Protein AF-A0A6L3ANT2-F1 (afdb_monomer)

Structure (mmCIF, N/CA/C/O backbone):
data_AF-A0A6L3ANT2-F1
#
_entry.id   AF-A0A6L3ANT2-F1
#
loop_
_atom_site.group_PDB
_atom_site.id
_atom_site.type_symbol
_atom_site.label_atom_id
_atom_site.label_alt_id
_atom_site.label_comp_id
_atom_site.label_asym_id
_atom_site.label_entity_id
_atom_site.label_seq_id
_atom_site.pdbx_PDB_ins_code
_atom_site.Cartn_x
_atom_site.Cartn_y
_atom_site.Cartn_z
_atom_site.occupancy
_atom_site.B_iso_or_equiv
_atom_site.auth_seq_id
_atom_site.auth_comp_id
_atom_site.auth_asym_id
_atom_site.auth_atom_id
_atom_site.pdbx_PDB_model_num
ATOM 1 N N . MET A 1 1 ? 27.538 8.428 33.855 1.00 38.38 1 MET A N 1
ATOM 2 C CA . MET A 1 1 ? 27.451 8.001 32.442 1.00 38.38 1 MET A CA 1
ATOM 3 C C . MET A 1 1 ? 26.591 6.751 32.372 1.00 38.38 1 MET A C 1
ATOM 5 O O . MET A 1 1 ? 27.022 5.704 32.840 1.00 38.38 1 MET A O 1
ATOM 9 N N . GLN A 1 2 ? 25.349 6.869 31.899 1.00 41.28 2 GLN A N 1
ATOM 10 C CA . GLN A 1 2 ? 24.483 5.707 31.689 1.00 41.28 2 GLN A CA 1
ATOM 11 C C . GLN A 1 2 ? 24.981 4.943 30.456 1.00 41.28 2 GLN A C 1
ATOM 13 O O . GLN A 1 2 ? 25.183 5.536 29.399 1.00 41.28 2 GLN A O 1
ATOM 18 N N . LYS A 1 3 ? 25.225 3.638 30.614 1.00 36.25 3 LYS A N 1
ATOM 19 C CA . LYS A 1 3 ? 25.540 2.737 29.502 1.00 36.25 3 LYS A CA 1
ATOM 20 C C . LYS A 1 3 ? 24.320 2.682 28.587 1.00 36.25 3 LYS A C 1
ATOM 22 O O . LYS A 1 3 ? 23.284 2.157 28.988 1.00 36.25 3 LYS A O 1
ATOM 27 N N . ILE A 1 4 ? 24.452 3.223 27.381 1.00 47.41 4 ILE A N 1
ATOM 28 C CA . ILE A 1 4 ? 23.483 3.020 26.307 1.00 47.41 4 ILE A CA 1
ATOM 29 C C . ILE A 1 4 ? 23.490 1.516 26.019 1.00 47.41 4 ILE A C 1
ATOM 31 O O . ILE A 1 4 ? 24.480 0.979 25.525 1.00 47.41 4 ILE A O 1
ATOM 35 N N . LYS A 1 5 ? 22.423 0.814 26.414 1.00 38.16 5 LYS A N 1
ATOM 36 C CA . LYS A 1 5 ? 22.173 -0.546 25.937 1.00 38.16 5 LYS A CA 1
ATOM 37 C C . LYS A 1 5 ? 21.796 -0.409 24.470 1.00 38.16 5 LYS A C 1
ATOM 39 O O . LYS A 1 5 ? 20.687 0.020 24.166 1.00 38.16 5 LYS A O 1
ATOM 44 N N . VAL A 1 6 ? 22.729 -0.739 23.584 1.00 45.06 6 VAL A N 1
ATOM 45 C CA . VAL A 1 6 ? 22.397 -1.064 22.199 1.00 45.06 6 VAL A CA 1
ATOM 46 C C . VAL A 1 6 ? 21.546 -2.324 22.291 1.00 45.06 6 VAL A C 1
ATOM 48 O O . VAL A 1 6 ? 22.043 -3.399 22.617 1.00 45.06 6 VAL A O 1
ATOM 51 N N . VAL A 1 7 ? 20.233 -2.150 22.186 1.00 43.56 7 VAL A N 1
ATOM 52 C CA . VAL A 1 7 ? 19.330 -3.270 21.969 1.00 43.56 7 VAL A CA 1
ATOM 53 C C . VAL A 1 7 ? 19.557 -3.628 20.512 1.00 43.56 7 VAL A C 1
ATOM 55 O O . VAL A 1 7 ? 19.253 -2.808 19.648 1.00 43.56 7 VAL A O 1
ATOM 58 N N . ASP A 1 8 ? 20.131 -4.801 20.251 1.00 37.22 8 ASP A N 1
ATOM 59 C CA . ASP A 1 8 ? 20.039 -5.425 18.936 1.00 37.22 8 ASP A CA 1
ATOM 60 C C . ASP A 1 8 ? 18.546 -5.613 18.664 1.00 37.22 8 ASP A C 1
ATOM 62 O O . ASP A 1 8 ? 17.913 -6.576 19.092 1.00 37.22 8 ASP A O 1
ATOM 66 N N . HIS A 1 9 ? 17.932 -4.605 18.050 1.00 40.69 9 HIS A N 1
ATOM 67 C CA . HIS A 1 9 ? 16.710 -4.809 17.310 1.00 40.69 9 HIS A CA 1
ATOM 68 C C . HIS A 1 9 ? 17.141 -5.669 16.134 1.00 40.69 9 HIS A C 1
ATOM 70 O O . HIS A 1 9 ? 17.613 -5.146 15.126 1.00 40.69 9 HIS A O 1
ATOM 76 N N . GLU A 1 10 ? 17.030 -6.989 16.299 1.00 38.88 10 GLU A N 1
ATOM 77 C CA . GLU A 1 10 ? 16.777 -7.877 15.175 1.00 38.88 10 GLU A CA 1
ATOM 78 C C . GLU A 1 10 ? 15.622 -7.229 14.415 1.00 38.88 10 GLU A C 1
ATOM 80 O O . GLU A 1 10 ? 14.462 -7.290 14.830 1.00 38.88 10 GLU A O 1
ATOM 85 N N . GLN A 1 11 ? 15.965 -6.458 13.381 1.00 44.28 11 GLN A N 1
ATOM 86 C CA . GLN A 1 11 ? 14.973 -5.897 12.491 1.00 44.28 11 GLN A CA 1
ATOM 87 C C . GLN A 1 11 ? 14.179 -7.100 11.991 1.00 44.28 11 GLN A C 1
ATOM 89 O O . GLN A 1 11 ? 14.806 -8.086 11.581 1.00 44.28 11 GLN A O 1
ATOM 94 N N . PRO A 1 12 ? 12.836 -7.080 12.061 1.00 49.16 12 PRO A N 1
ATOM 95 C CA . PRO A 1 12 ? 12.062 -8.117 11.407 1.00 49.16 12 PRO A CA 1
ATOM 96 C C . PRO A 1 12 ? 12.578 -8.181 9.974 1.00 49.16 12 PRO A C 1
ATOM 98 O O . PRO A 1 12 ? 12.644 -7.153 9.303 1.00 49.16 12 PRO A O 1
ATOM 101 N N . LEU A 1 13 ? 13.060 -9.357 9.565 1.00 55.34 13 LEU A N 1
ATOM 102 C CA . LEU A 1 13 ? 13.530 -9.596 8.208 1.00 55.34 13 LEU A CA 1
ATOM 103 C C . LEU A 1 13 ? 12.372 -9.228 7.279 1.00 55.34 13 LEU A C 1
ATOM 105 O O . LEU A 1 13 ? 11.397 -9.973 7.149 1.00 55.34 13 LEU A O 1
ATOM 109 N N . TYR A 1 14 ? 12.438 -8.027 6.716 1.00 61.00 14 TYR A N 1
ATOM 110 C CA . TYR A 1 14 ? 11.552 -7.604 5.653 1.00 61.00 14 TYR A CA 1
ATOM 111 C C . TYR A 1 14 ? 11.846 -8.531 4.480 1.00 61.00 14 TYR A C 1
ATOM 113 O O . TYR A 1 14 ? 13.004 -8.701 4.094 1.00 61.00 14 TYR A O 1
ATOM 121 N N . SER A 1 15 ? 10.817 -9.213 3.985 1.00 63.62 15 SER A N 1
ATOM 122 C CA . SER A 1 15 ? 10.974 -10.086 2.834 1.00 63.62 15 SER A CA 1
ATOM 123 C C . SER A 1 15 ? 11.275 -9.245 1.597 1.00 63.62 15 SER A C 1
ATOM 125 O O . SER A 1 15 ? 10.674 -8.189 1.378 1.00 63.62 15 SER A O 1
ATOM 127 N N . GLU A 1 16 ? 12.226 -9.713 0.789 1.00 67.81 16 GLU A N 1
ATOM 128 C CA . GLU A 1 16 ? 12.407 -9.178 -0.554 1.00 67.81 16 GLU A CA 1
ATOM 129 C C . GLU A 1 16 ? 11.097 -9.338 -1.351 1.00 67.81 16 GLU A C 1
ATOM 131 O O . GLU A 1 16 ? 10.388 -10.330 -1.160 1.00 67.81 16 GLU A O 1
ATOM 136 N N . PRO A 1 17 ? 10.752 -8.389 -2.239 1.00 74.12 17 PRO A N 1
ATOM 137 C CA . PRO A 1 17 ? 9.573 -8.512 -3.087 1.00 74.12 17 PRO A CA 1
ATOM 138 C C . PRO A 1 17 ? 9.616 -9.789 -3.942 1.00 74.12 17 PRO A C 1
ATOM 140 O O . PRO A 1 17 ? 10.625 -10.067 -4.589 1.00 74.12 17 PRO A O 1
ATOM 143 N N . ASP A 1 18 ? 8.489 -10.501 -4.039 1.00 71.75 18 ASP A N 1
ATOM 144 C CA . ASP A 1 18 ? 8.345 -11.758 -4.799 1.00 71.75 18 ASP A CA 1
ATOM 145 C C . ASP A 1 18 ? 8.769 -11.648 -6.272 1.00 71.75 18 ASP A C 1
ATOM 147 O O . ASP A 1 18 ? 9.191 -12.615 -6.907 1.00 71.75 18 ASP A O 1
ATOM 151 N N . VAL A 1 19 ? 8.563 -10.473 -6.863 1.00 70.94 19 VAL A N 1
ATOM 152 C CA . VAL A 1 19 ? 8.905 -10.181 -8.252 1.00 70.94 19 VAL A CA 1
ATOM 153 C C . VAL A 1 19 ? 9.434 -8.768 -8.284 1.00 70.94 19 VAL A C 1
ATOM 155 O O . VAL A 1 19 ? 8.714 -7.860 -7.889 1.00 70.94 19 VAL A O 1
ATOM 158 N N . ILE A 1 20 ? 10.637 -8.579 -8.814 1.00 76.00 20 ILE A N 1
ATOM 159 C CA . ILE A 1 20 ? 11.151 -7.271 -9.214 1.00 76.00 20 ILE A CA 1
ATOM 160 C C . ILE A 1 20 ? 11.400 -7.348 -10.714 1.00 76.00 20 ILE A C 1
ATOM 162 O O . ILE A 1 20 ? 12.185 -8.169 -11.185 1.00 76.00 20 ILE A O 1
ATOM 166 N N . THR A 1 21 ? 10.686 -6.541 -11.491 1.00 78.25 21 THR A N 1
ATOM 167 C CA . THR A 1 21 ? 10.921 -6.422 -12.932 1.00 78.25 21 THR A CA 1
ATOM 168 C C . THR A 1 21 ? 11.321 -4.997 -13.245 1.00 78.25 21 THR A C 1
ATOM 170 O O . THR A 1 21 ? 10.574 -4.063 -12.970 1.00 78.25 21 THR A O 1
ATOM 173 N N . ASP A 1 22 ? 12.487 -4.854 -13.857 1.00 81.81 22 ASP A N 1
ATOM 174 C CA . ASP A 1 22 ? 12.953 -3.609 -14.445 1.00 81.81 22 ASP A CA 1
ATOM 175 C C . ASP A 1 22 ? 13.049 -3.815 -15.954 1.00 81.81 22 ASP A C 1
ATOM 177 O O . ASP A 1 22 ? 13.812 -4.660 -16.432 1.00 81.81 22 ASP A O 1
ATOM 181 N N . LYS A 1 23 ? 12.201 -3.119 -16.713 1.00 82.62 23 LYS A N 1
ATOM 182 C CA . LYS A 1 23 ? 12.094 -3.320 -18.159 1.00 82.62 23 LYS A CA 1
ATOM 183 C C . LYS A 1 23 ? 12.013 -1.997 -18.895 1.00 82.62 23 LYS A C 1
ATOM 185 O O . LYS A 1 23 ? 11.308 -1.080 -18.482 1.00 82.62 23 LYS A O 1
ATOM 190 N N . ILE A 1 24 ? 12.684 -1.941 -20.042 1.00 83.00 24 ILE A N 1
ATOM 191 C CA . ILE A 1 24 ? 12.536 -0.859 -21.011 1.00 83.00 24 ILE A CA 1
ATOM 192 C C . ILE A 1 24 ? 11.521 -1.301 -22.075 1.00 83.00 24 ILE A C 1
ATOM 194 O O . ILE A 1 24 ? 11.724 -2.314 -22.744 1.00 83.00 24 ILE A O 1
ATOM 198 N N . VAL A 1 25 ? 10.420 -0.561 -22.216 1.00 78.88 25 VAL A N 1
ATOM 199 C CA . VAL A 1 25 ? 9.386 -0.744 -23.252 1.00 78.88 25 VAL A CA 1
ATOM 200 C C . VAL A 1 25 ? 9.167 0.610 -23.916 1.00 78.88 25 VAL A C 1
ATOM 202 O O . VAL A 1 25 ? 8.989 1.589 -23.207 1.00 78.88 25 VAL A O 1
ATOM 205 N N . ASP A 1 26 ? 9.231 0.699 -25.246 1.00 83.81 26 ASP A N 1
ATOM 206 C CA . ASP A 1 26 ? 9.050 1.959 -25.992 1.00 83.81 26 ASP A CA 1
ATOM 207 C C . ASP A 1 26 ? 9.901 3.136 -25.458 1.00 83.81 26 ASP A C 1
ATOM 209 O O . ASP A 1 26 ? 9.410 4.246 -25.260 1.00 83.81 26 ASP A O 1
ATOM 213 N N . ASN A 1 27 ? 11.190 2.888 -25.176 1.00 82.94 27 ASN A N 1
ATOM 214 C CA . ASN A 1 27 ? 12.135 3.841 -24.558 1.00 82.94 27 ASN A CA 1
ATOM 215 C C . ASN A 1 27 ? 11.737 4.354 -23.160 1.00 82.94 27 ASN A C 1
ATOM 217 O O . ASN A 1 27 ? 12.301 5.331 -22.664 1.00 82.94 27 ASN A O 1
ATOM 221 N N . LYS A 1 28 ? 10.801 3.682 -22.491 1.00 80.81 28 LYS A N 1
ATOM 222 C CA . LYS A 1 28 ? 10.351 3.987 -21.135 1.00 80.81 28 LYS A CA 1
ATOM 223 C C . LYS A 1 28 ? 10.795 2.889 -20.175 1.00 80.81 28 LYS A C 1
ATOM 225 O O . LYS A 1 28 ? 10.561 1.712 -20.433 1.00 80.81 28 LYS A O 1
ATOM 230 N N . ARG A 1 29 ? 11.436 3.269 -19.064 1.00 84.06 29 ARG A N 1
ATOM 231 C CA . ARG A 1 29 ? 11.789 2.347 -17.973 1.00 84.06 29 ARG A CA 1
ATOM 232 C C . ARG A 1 29 ? 10.588 2.171 -17.050 1.00 84.06 29 ARG A C 1
ATOM 234 O O . ARG A 1 29 ? 9.978 3.165 -16.644 1.00 84.06 29 ARG A O 1
ATOM 241 N N . TYR A 1 30 ? 10.278 0.921 -16.746 1.00 84.56 30 TYR A N 1
ATOM 242 C CA . TYR A 1 30 ? 9.225 0.509 -15.833 1.00 84.56 30 TYR A CA 1
ATOM 243 C C . TYR A 1 30 ? 9.840 -0.309 -14.709 1.00 84.56 30 TYR A C 1
ATOM 245 O O . TYR A 1 30 ? 10.541 -1.284 -14.982 1.00 84.56 30 TYR A O 1
ATOM 253 N N . GLN A 1 31 ? 9.544 0.073 -13.470 1.00 87.56 31 GLN A N 1
ATOM 254 C CA . GLN A 1 31 ? 9.880 -0.702 -12.280 1.00 87.56 31 GLN A CA 1
ATOM 255 C C . GLN A 1 31 ? 8.598 -1.291 -11.712 1.00 87.56 31 GLN A C 1
ATOM 257 O O . GLN A 1 31 ? 7.632 -0.569 -11.474 1.00 87.56 31 GLN A O 1
ATOM 262 N N . TYR A 1 32 ? 8.577 -2.604 -11.531 1.00 85.69 32 TYR A N 1
ATOM 263 C CA . TYR A 1 32 ? 7.447 -3.331 -10.977 1.00 85.69 32 TYR A CA 1
ATOM 264 C C . TYR A 1 32 ? 7.908 -4.160 -9.792 1.00 85.69 32 TYR A C 1
ATOM 266 O O . TYR A 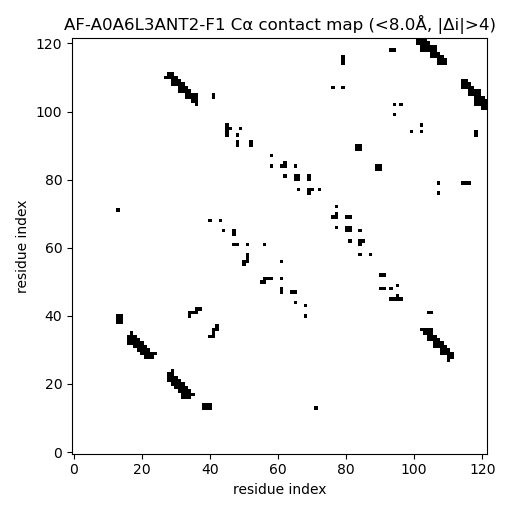1 32 ? 8.893 -4.892 -9.914 1.00 85.69 32 TYR A O 1
ATOM 274 N N . CYS A 1 33 ? 7.165 -4.095 -8.689 1.00 86.81 33 CYS A N 1
ATOM 275 C CA . CYS A 1 33 ? 7.312 -5.049 -7.606 1.00 86.81 33 CYS A CA 1
ATOM 276 C C . CYS A 1 33 ? 5.978 -5.632 -7.134 1.00 86.81 33 CYS A C 1
ATOM 278 O O . CYS A 1 33 ? 4.903 -5.092 -7.404 1.00 86.81 33 CYS A O 1
ATOM 280 N N . ARG A 1 34 ? 6.047 -6.750 -6.412 1.00 86.44 34 ARG A N 1
ATOM 281 C CA . ARG A 1 34 ? 4.883 -7.415 -5.830 1.00 86.44 34 ARG A CA 1
ATOM 282 C C . ARG A 1 34 ? 5.199 -7.944 -4.435 1.00 86.44 34 ARG A C 1
ATOM 284 O O . ARG A 1 34 ? 6.254 -8.533 -4.246 1.00 86.44 34 ARG A O 1
ATOM 291 N N . PHE A 1 35 ? 4.239 -7.800 -3.527 1.00 87.00 35 PHE A N 1
ATOM 292 C CA . PHE A 1 35 ? 4.240 -8.410 -2.200 1.00 87.00 35 PHE A CA 1
ATOM 293 C C . PHE A 1 35 ? 3.017 -9.315 -2.056 1.00 87.00 35 PHE A C 1
ATOM 295 O O . PHE A 1 35 ? 1.878 -8.860 -2.207 1.00 87.00 35 PHE A O 1
ATOM 302 N N . SER A 1 36 ? 3.242 -10.601 -1.812 1.00 85.06 36 SER A N 1
ATOM 303 C CA . SER A 1 36 ? 2.213 -11.589 -1.497 1.00 85.06 36 SER A CA 1
ATOM 304 C C . SER A 1 36 ? 1.502 -11.256 -0.186 1.00 85.06 36 SER A C 1
ATOM 306 O O . SER A 1 36 ? 2.050 -10.621 0.707 1.00 85.06 36 SER A O 1
ATOM 308 N N . VAL A 1 37 ? 0.277 -11.761 -0.026 1.00 83.25 37 VAL A N 1
ATOM 309 C CA . VAL A 1 37 ? -0.478 -11.722 1.245 1.00 83.25 37 VAL A CA 1
ATOM 310 C C . VAL A 1 37 ? 0.305 -12.313 2.432 1.00 83.25 37 VAL A C 1
ATOM 312 O O . VAL A 1 37 ? 0.035 -12.022 3.596 1.00 83.25 37 VAL A O 1
ATOM 315 N N . GLN A 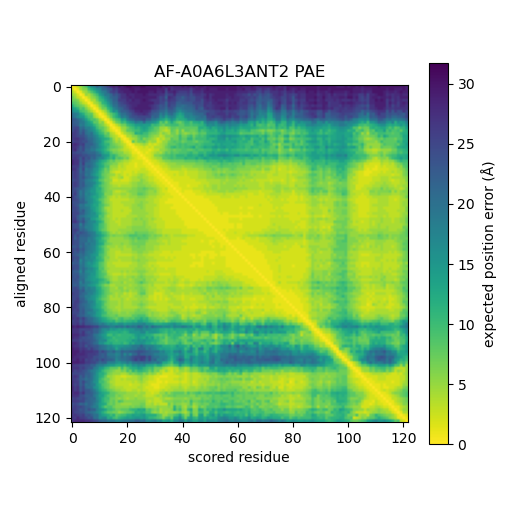1 38 ? 1.290 -13.168 2.152 1.00 82.44 38 GLN A N 1
ATOM 316 C CA . GLN A 1 38 ? 2.133 -13.776 3.178 1.00 82.44 38 GLN A CA 1
ATOM 317 C C . GLN A 1 38 ? 3.223 -12.825 3.696 1.00 82.44 38 GLN A C 1
ATOM 31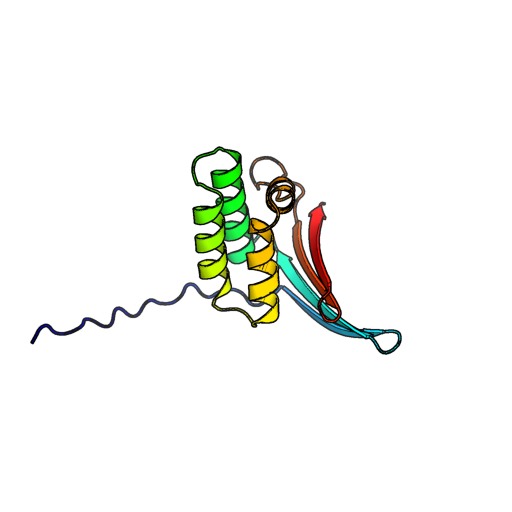9 O O . GLN A 1 38 ? 3.667 -13.015 4.833 1.00 82.44 38 GLN A O 1
ATOM 324 N N . ASP A 1 39 ? 3.593 -11.801 2.919 1.00 84.81 39 ASP A N 1
ATOM 325 C CA . ASP A 1 39 ? 4.658 -10.856 3.249 1.00 84.81 39 ASP A CA 1
ATOM 326 C C . ASP A 1 39 ? 4.293 -9.946 4.421 1.00 84.81 39 ASP A C 1
ATOM 328 O O . ASP A 1 39 ? 3.147 -9.518 4.590 1.00 84.81 39 ASP A O 1
ATOM 332 N N . ASN A 1 40 ? 5.307 -9.605 5.218 1.00 84.31 40 ASN A N 1
ATOM 333 C CA . ASN A 1 40 ? 5.145 -8.728 6.376 1.00 84.31 40 ASN A CA 1
ATOM 334 C C . ASN A 1 40 ? 4.662 -7.334 5.959 1.00 84.31 40 ASN A C 1
ATOM 336 O O . ASN A 1 40 ? 3.734 -6.811 6.572 1.00 84.31 40 ASN A O 1
ATOM 340 N N . LEU A 1 41 ? 5.199 -6.781 4.864 1.00 85.56 41 LEU A N 1
ATOM 341 C CA . LEU A 1 41 ? 4.781 -5.469 4.371 1.00 85.56 41 LEU A CA 1
ATOM 342 C C . LEU A 1 41 ? 3.302 -5.437 3.977 1.00 85.56 41 LEU A C 1
ATOM 344 O O . LEU A 1 41 ? 2.599 -4.491 4.320 1.00 85.56 41 LEU A O 1
ATOM 348 N N . TYR A 1 42 ? 2.803 -6.470 3.288 1.00 85.94 42 TYR A N 1
ATOM 349 C CA . TYR A 1 42 ? 1.381 -6.542 2.951 1.00 85.94 42 TYR A CA 1
ATOM 350 C C . TYR A 1 42 ? 0.524 -6.519 4.224 1.00 85.94 42 TYR A C 1
ATOM 352 O O . TYR A 1 42 ? -0.437 -5.752 4.309 1.00 85.94 42 TYR A O 1
ATOM 360 N N . LYS A 1 43 ? 0.885 -7.329 5.229 1.00 85.75 43 LYS A N 1
ATOM 361 C CA . LYS A 1 43 ? 0.147 -7.412 6.499 1.00 85.75 43 LYS A CA 1
ATOM 362 C C . LYS A 1 43 ? 0.162 -6.084 7.250 1.00 85.75 43 LYS A C 1
ATOM 364 O O . LYS A 1 43 ? -0.868 -5.681 7.789 1.00 85.75 43 LYS A O 1
ATOM 369 N N . GLU A 1 44 ? 1.297 -5.391 7.264 1.00 88.75 44 GLU A N 1
ATOM 370 C CA . GLU A 1 44 ? 1.428 -4.067 7.874 1.00 88.75 44 GLU A CA 1
ATOM 371 C C . GLU A 1 44 ? 0.560 -3.029 7.159 1.00 88.75 44 GLU A C 1
ATOM 373 O O . GLU A 1 44 ? -0.266 -2.383 7.806 1.00 88.75 44 GLU A O 1
ATOM 378 N N . ILE A 1 45 ? 0.663 -2.928 5.829 1.00 87.88 45 ILE A N 1
ATOM 379 C CA . ILE A 1 45 ? -0.158 -2.019 5.016 1.00 87.88 45 ILE A CA 1
ATOM 380 C C . ILE A 1 45 ? -1.654 -2.306 5.230 1.00 87.88 45 ILE A C 1
ATOM 382 O O . ILE A 1 45 ? -2.435 -1.384 5.475 1.00 87.88 45 ILE A O 1
ATOM 386 N N . SER A 1 46 ? -2.060 -3.580 5.189 1.00 86.69 46 SER A N 1
ATOM 387 C CA . SER A 1 46 ? -3.457 -3.996 5.377 1.00 86.69 46 SER A CA 1
ATOM 388 C C . SER A 1 46 ? -3.972 -3.673 6.785 1.00 86.69 46 SER A C 1
ATOM 390 O O . SER A 1 46 ? -5.088 -3.169 6.941 1.00 86.69 46 SER A O 1
ATOM 392 N N . SER A 1 47 ? -3.146 -3.892 7.814 1.00 88.56 47 SER A N 1
ATOM 393 C CA . SER A 1 47 ? -3.461 -3.555 9.206 1.00 88.56 47 SER A CA 1
ATOM 394 C C . SER A 1 47 ? -3.634 -2.048 9.405 1.00 88.56 47 SER A C 1
ATOM 396 O O . SER A 1 47 ? -4.629 -1.611 9.986 1.00 88.56 47 SER A O 1
ATOM 398 N N . ILE A 1 48 ? -2.718 -1.232 8.873 1.00 89.81 48 ILE A N 1
ATOM 399 C CA . ILE A 1 48 ? -2.802 0.234 8.948 1.00 89.81 48 ILE A CA 1
ATOM 400 C C . ILE A 1 48 ? -4.071 0.730 8.246 1.00 89.81 48 ILE A C 1
ATOM 402 O O . ILE A 1 48 ? -4.828 1.510 8.829 1.00 89.81 48 ILE A O 1
ATOM 406 N N . ALA A 1 49 ? -4.350 0.232 7.038 1.00 86.88 49 ALA A N 1
ATOM 407 C CA . ALA A 1 49 ? -5.557 0.580 6.294 1.00 86.88 49 ALA A CA 1
ATOM 408 C C . ALA A 1 49 ? -6.837 0.211 7.064 1.00 86.88 49 ALA A C 1
ATOM 410 O O . ALA A 1 49 ? -7.767 1.015 7.126 1.00 86.88 49 ALA A O 1
ATOM 411 N N . LYS A 1 50 ? -6.876 -0.968 7.704 1.00 86.62 50 LYS A N 1
ATOM 412 C CA . LYS A 1 50 ? -8.013 -1.427 8.524 1.00 86.62 50 LYS A CA 1
ATOM 413 C C . LYS A 1 50 ? -8.277 -0.490 9.694 1.00 86.62 50 LYS A C 1
ATOM 415 O O . LYS A 1 50 ? -9.391 0.006 9.845 1.00 86.62 50 LYS A O 1
ATOM 420 N N . ARG A 1 51 ? -7.241 -0.214 10.487 1.00 88.38 51 ARG A N 1
ATOM 421 C CA . ARG A 1 51 ? -7.329 0.661 11.664 1.00 88.38 51 ARG A CA 1
ATOM 422 C C . ARG A 1 51 ? -7.768 2.069 11.273 1.00 88.38 51 ARG A C 1
ATOM 424 O O . ARG A 1 51 ? -8.568 2.682 11.972 1.00 88.38 51 ARG A O 1
ATOM 431 N N . TRP A 1 52 ? -7.284 2.574 10.138 1.00 89.31 52 TRP A N 1
ATOM 432 C CA . TRP A 1 52 ? -7.708 3.865 9.604 1.00 89.31 52 TRP A CA 1
ATOM 433 C C . TRP A 1 52 ? -9.185 3.860 9.178 1.00 89.31 52 TRP A C 1
ATOM 435 O O . TRP A 1 52 ? -9.948 4.715 9.620 1.00 89.31 52 TRP A O 1
ATOM 445 N N . LYS A 1 53 ? -9.618 2.862 8.395 1.00 85.06 53 LYS A N 1
ATOM 446 C CA . LYS A 1 53 ? -11.008 2.718 7.920 1.00 85.06 53 LYS A CA 1
ATOM 447 C C . LYS A 1 53 ? -12.008 2.580 9.072 1.00 85.06 53 LYS A C 1
ATOM 449 O O . LYS A 1 53 ? -13.125 3.080 8.989 1.00 85.06 53 LYS A O 1
ATOM 454 N N . GLN A 1 54 ? -11.602 1.912 10.150 1.00 88.56 54 GLN A N 1
ATOM 455 C CA . GLN A 1 54 ? -12.393 1.754 11.374 1.00 88.56 54 GLN A CA 1
ATOM 456 C C . GLN A 1 54 ? -12.372 3.003 12.275 1.00 88.56 54 GLN A C 1
ATOM 458 O O . GLN A 1 54 ? -13.070 3.035 13.285 1.00 88.56 54 GLN A O 1
ATOM 463 N N . GLY A 1 55 ? -11.599 4.036 11.920 1.00 88.06 55 GLY A N 1
ATOM 464 C CA . GLY A 1 55 ? -11.466 5.268 12.696 1.00 88.06 55 GLY A CA 1
ATOM 465 C C . GLY A 1 55 ? -10.607 5.129 13.956 1.00 88.06 55 GLY A C 1
ATOM 466 O O . GLY A 1 55 ? -10.594 6.041 14.779 1.00 88.06 55 GLY A O 1
ATOM 467 N N . GLU A 1 56 ? -9.882 4.018 14.123 1.00 92.75 56 GLU A N 1
ATOM 468 C CA . GLU A 1 56 ? -8.991 3.794 15.270 1.00 92.75 56 GLU A CA 1
ATOM 469 C C . GLU A 1 56 ? -7.744 4.682 15.219 1.00 92.75 56 GLU A C 1
ATOM 471 O O . GLU A 1 56 ? -7.182 5.036 16.255 1.00 92.75 56 GLU A O 1
ATOM 476 N N . ILE A 1 57 ? -7.287 5.022 14.010 1.00 91.88 57 ILE A N 1
ATOM 477 C CA . ILE A 1 57 ? -6.141 5.905 13.786 1.00 91.88 57 ILE A CA 1
ATOM 478 C C . ILE A 1 57 ? -6.485 7.010 12.788 1.00 91.88 57 ILE A C 1
ATOM 480 O O . ILE A 1 57 ? -7.271 6.825 11.862 1.00 91.88 57 ILE A O 1
ATOM 484 N N . SER A 1 58 ? -5.858 8.173 12.967 1.00 90.31 58 SER A N 1
ATOM 485 C CA . SER A 1 58 ? -6.015 9.309 12.055 1.00 90.31 58 SER A CA 1
ATOM 486 C C . SER A 1 58 ? -5.272 9.093 10.729 1.00 90.31 58 SER A C 1
ATOM 488 O O . SER A 1 58 ? -4.343 8.289 10.659 1.00 90.31 58 SER A O 1
ATOM 490 N N . GLN A 1 59 ? -5.606 9.880 9.698 1.00 87.81 59 GLN A N 1
ATOM 491 C CA . GLN A 1 59 ? -4.843 9.920 8.438 1.00 87.81 59 GLN A CA 1
ATOM 492 C C . GLN A 1 59 ? -3.349 10.176 8.678 1.00 87.81 59 GLN A C 1
ATOM 494 O O . GLN A 1 59 ? -2.496 9.512 8.098 1.00 87.81 59 GLN A O 1
ATOM 499 N N . LYS A 1 60 ? -3.036 11.131 9.563 1.00 90.69 60 LYS A N 1
ATOM 500 C CA . LYS A 1 60 ? -1.660 11.493 9.914 1.00 90.69 60 LYS A CA 1
ATOM 501 C C . LYS A 1 60 ? -0.917 10.303 10.524 1.00 90.69 60 LYS A C 1
ATOM 503 O O . LYS A 1 60 ? 0.209 10.021 10.144 1.00 90.69 60 LYS A O 1
ATOM 508 N N . THR A 1 61 ? -1.572 9.578 11.426 1.00 91.69 61 THR A N 1
ATOM 509 C CA . THR A 1 61 ? -0.998 8.380 12.048 1.00 91.69 61 THR A CA 1
ATOM 510 C C . THR A 1 61 ? -0.803 7.257 11.028 1.00 91.69 61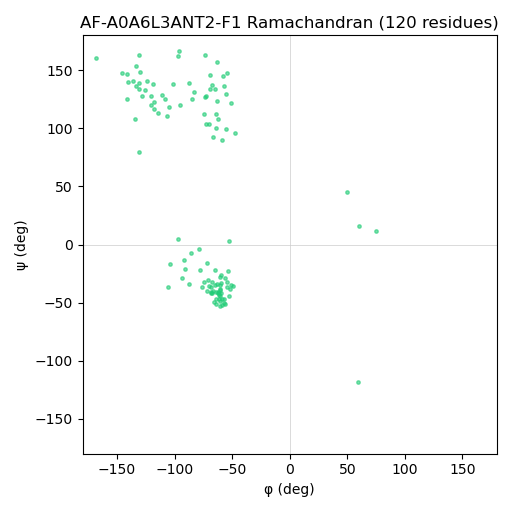 THR A C 1
ATOM 512 O O . THR A 1 61 ? 0.218 6.583 11.060 1.00 91.69 61 THR A O 1
ATOM 515 N N . ALA A 1 62 ? -1.747 7.061 10.101 1.00 89.38 62 ALA A N 1
ATOM 516 C CA . ALA A 1 62 ? -1.597 6.081 9.025 1.00 89.38 62 ALA A CA 1
ATOM 517 C C . ALA A 1 62 ? -0.393 6.406 8.124 1.00 89.38 62 ALA A C 1
ATOM 519 O O . ALA A 1 62 ? 0.377 5.510 7.789 1.00 89.38 62 ALA A O 1
ATOM 520 N N . TYR A 1 63 ? -0.197 7.687 7.799 1.00 90.12 63 TYR A N 1
ATOM 521 C CA . TYR A 1 63 ? 0.969 8.171 7.061 1.00 90.12 63 TYR A CA 1
ATOM 522 C C . TYR A 1 63 ? 2.285 7.861 7.786 1.00 90.12 63 TYR A C 1
ATOM 524 O O . TYR A 1 63 ? 3.168 7.244 7.201 1.00 90.12 63 TYR A O 1
ATOM 532 N N . GLU A 1 64 ? 2.402 8.236 9.064 1.00 91.12 64 GLU A N 1
ATOM 533 C CA . GLU A 1 64 ? 3.616 8.012 9.866 1.00 91.12 64 GLU A CA 1
ATOM 534 C C . GLU A 1 64 ? 3.949 6.515 9.994 1.00 91.12 64 GLU A C 1
ATOM 536 O O . GLU A 1 64 ? 5.110 6.119 9.916 1.00 91.12 64 GLU A O 1
ATOM 541 N N . LEU A 1 65 ? 2.933 5.660 10.150 1.00 91.19 65 LEU A N 1
ATOM 542 C CA . LEU A 1 65 ? 3.127 4.211 10.225 1.00 91.19 65 LEU A CA 1
ATOM 543 C C . LEU A 1 65 ? 3.585 3.614 8.889 1.00 91.19 65 LEU A C 1
ATOM 545 O O . LEU A 1 65 ? 4.463 2.753 8.885 1.00 91.19 65 LEU A O 1
ATOM 549 N N . LEU A 1 66 ? 3.028 4.074 7.763 1.00 90.00 66 LEU A N 1
ATOM 550 C CA . LEU A 1 66 ? 3.477 3.639 6.439 1.00 90.00 66 LEU A CA 1
ATOM 551 C C . LEU A 1 66 ? 4.881 4.140 6.123 1.00 90.00 66 LEU A C 1
ATOM 553 O O . LEU A 1 66 ? 5.654 3.400 5.526 1.00 90.00 66 LEU A O 1
ATOM 557 N N . GLU A 1 67 ? 5.233 5.353 6.547 1.00 89.88 67 GLU A N 1
ATOM 558 C CA . GLU A 1 67 ? 6.595 5.873 6.445 1.00 89.88 67 GLU A CA 1
ATOM 559 C C . GLU A 1 67 ? 7.581 4.941 7.154 1.00 89.88 67 GLU A C 1
ATOM 561 O O . GLU A 1 67 ? 8.541 4.493 6.531 1.00 89.88 67 GLU A O 1
ATOM 566 N N . ILE A 1 68 ? 7.295 4.563 8.405 1.00 89.00 68 ILE A N 1
ATOM 567 C CA . ILE A 1 68 ? 8.129 3.638 9.187 1.00 89.00 68 ILE A CA 1
ATOM 568 C C . ILE A 1 68 ? 8.247 2.270 8.503 1.00 89.00 68 ILE A C 1
ATOM 570 O O . ILE A 1 68 ? 9.364 1.781 8.333 1.00 89.00 68 ILE A O 1
ATOM 574 N N . ALA A 1 69 ? 7.123 1.680 8.077 1.00 87.31 69 ALA A N 1
ATOM 575 C CA . ALA A 1 69 ? 7.095 0.386 7.386 1.00 87.31 69 ALA A CA 1
ATOM 576 C C . ALA A 1 69 ? 7.898 0.400 6.074 1.00 87.31 69 ALA A C 1
ATOM 578 O O . ALA A 1 69 ? 8.397 -0.627 5.621 1.00 87.31 69 ALA A O 1
ATOM 579 N N . SER A 1 70 ? 8.042 1.578 5.467 1.00 86.31 70 SER A N 1
ATOM 580 C CA . SER A 1 70 ? 8.679 1.765 4.167 1.00 86.31 70 SER A CA 1
ATOM 581 C C . SER A 1 70 ? 10.180 2.043 4.224 1.00 86.31 70 SER A C 1
ATOM 583 O O . SER A 1 70 ? 10.864 1.855 3.219 1.00 86.31 70 SER A O 1
ATOM 585 N N . LEU A 1 71 ? 10.707 2.506 5.365 1.00 87.31 71 LEU A N 1
ATOM 586 C CA . LEU A 1 71 ? 12.125 2.869 5.541 1.00 87.31 71 LEU A CA 1
ATOM 587 C C . LEU A 1 71 ? 13.148 1.816 5.065 1.00 87.31 71 LEU A C 1
ATOM 589 O O . LEU A 1 71 ? 14.204 2.225 4.583 1.00 87.31 71 LEU A O 1
ATOM 593 N N . PRO A 1 72 ? 12.900 0.499 5.194 1.00 85.50 72 PRO A N 1
ATOM 594 C CA . PRO A 1 72 ? 13.855 -0.525 4.767 1.00 85.50 72 PRO A CA 1
ATOM 595 C C . PRO A 1 72 ? 13.992 -0.679 3.247 1.00 85.50 72 PRO A C 1
ATOM 597 O O . PRO A 1 72 ? 14.935 -1.324 2.791 1.00 85.50 72 PRO A O 1
ATOM 600 N N . TYR A 1 73 ? 13.052 -0.151 2.460 1.00 84.44 73 TYR A N 1
ATOM 601 C CA . TYR A 1 73 ? 12.980 -0.400 1.021 1.00 84.44 73 TYR A CA 1
ATOM 602 C C . TYR A 1 73 ? 13.651 0.704 0.200 1.00 84.44 73 TYR A C 1
ATOM 604 O O . TYR A 1 73 ? 13.948 1.798 0.683 1.00 84.44 73 TYR A O 1
ATOM 612 N N . GLU A 1 74 ? 13.879 0.420 -1.085 1.00 83.25 74 GLU A N 1
ATOM 613 C CA . GLU A 1 74 ? 14.412 1.405 -2.024 1.00 83.25 74 GLU A CA 1
ATOM 614 C C . GLU A 1 74 ? 13.559 2.679 -2.045 1.00 83.25 74 GLU A C 1
ATOM 616 O O . GLU A 1 74 ? 12.336 2.633 -1.909 1.00 83.25 74 GLU A O 1
ATOM 621 N N . ARG A 1 75 ? 14.200 3.833 -2.274 1.00 84.31 75 ARG A N 1
ATOM 622 C CA . ARG A 1 75 ? 13.546 5.146 -2.153 1.00 84.31 75 ARG A CA 1
ATOM 623 C C . ARG A 1 75 ? 12.241 5.251 -2.945 1.00 84.31 75 ARG A C 1
ATOM 625 O O . ARG A 1 75 ? 11.280 5.851 -2.478 1.00 84.31 75 ARG A O 1
ATOM 632 N N . TRP A 1 76 ? 12.203 4.654 -4.127 1.00 83.75 76 TRP A N 1
ATOM 633 C CA . TRP A 1 76 ? 11.025 4.695 -4.976 1.00 83.75 76 TRP A CA 1
ATOM 634 C C . TRP A 1 76 ? 9.849 3.865 -4.437 1.00 83.75 76 TRP A C 1
ATOM 636 O O . TRP A 1 76 ? 8.701 4.298 -4.548 1.00 83.75 76 TRP A O 1
ATOM 646 N N . LEU A 1 77 ? 10.137 2.719 -3.803 1.00 85.19 77 LEU A N 1
ATOM 647 C CA . LEU A 1 77 ? 9.156 1.908 -3.077 1.00 85.19 77 LEU A CA 1
ATOM 648 C C . LEU A 1 77 ? 8.657 2.642 -1.843 1.00 85.19 77 LEU A C 1
ATOM 650 O O . LEU A 1 77 ? 7.459 2.673 -1.577 1.00 85.19 77 LEU A O 1
ATOM 654 N N . PHE A 1 78 ? 9.572 3.290 -1.128 1.00 87.12 78 PHE A N 1
ATOM 655 C CA . PHE A 1 78 ? 9.204 4.132 -0.006 1.00 87.12 78 PHE A CA 1
ATOM 656 C C . PHE A 1 78 ? 8.203 5.210 -0.426 1.00 87.12 78 PHE A C 1
ATOM 658 O O . PHE A 1 78 ? 7.128 5.335 0.158 1.00 87.12 78 PHE A O 1
ATOM 665 N N . ASP A 1 79 ? 8.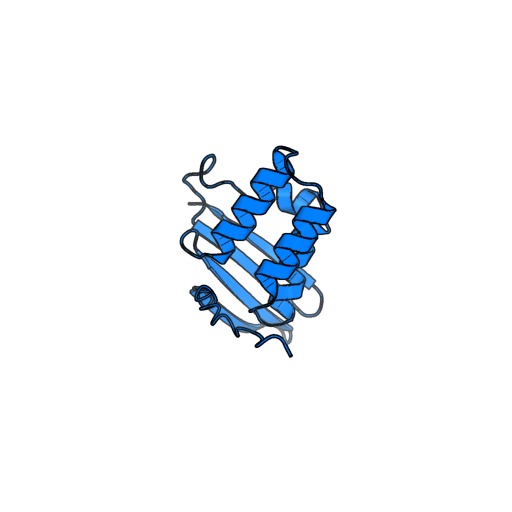519 5.946 -1.491 1.00 85.06 79 ASP A N 1
ATOM 666 C CA . ASP A 1 79 ? 7.693 7.059 -1.939 1.00 85.06 79 ASP A CA 1
ATOM 667 C C . ASP A 1 79 ? 6.305 6.594 -2.429 1.00 85.06 79 ASP A C 1
ATOM 669 O O . ASP A 1 79 ? 5.323 7.304 -2.219 1.00 85.06 79 ASP A O 1
ATOM 673 N N . ILE A 1 80 ? 6.186 5.417 -3.062 1.00 86.00 80 ILE A N 1
ATOM 674 C CA . ILE A 1 80 ? 4.884 4.884 -3.504 1.00 86.00 80 ILE A CA 1
ATOM 675 C C . ILE A 1 80 ? 4.044 4.303 -2.355 1.00 86.00 80 ILE A C 1
ATOM 677 O O . ILE A 1 80 ? 2.829 4.487 -2.353 1.00 86.00 80 ILE A O 1
ATOM 681 N N . ILE A 1 81 ? 4.656 3.645 -1.363 1.00 85.88 81 ILE A N 1
ATOM 682 C CA . ILE A 1 81 ? 3.928 3.110 -0.198 1.00 85.88 81 ILE A CA 1
ATOM 683 C C . ILE A 1 81 ? 3.400 4.261 0.664 1.00 85.88 81 ILE A C 1
ATOM 685 O O . ILE A 1 81 ? 2.250 4.235 1.098 1.00 85.88 81 ILE A O 1
ATOM 689 N N . VAL A 1 82 ? 4.202 5.307 0.869 1.00 83.25 82 VAL A N 1
ATOM 690 C CA . VAL A 1 82 ? 3.791 6.502 1.619 1.00 83.25 82 VAL A CA 1
ATOM 691 C C . VAL A 1 82 ? 2.639 7.238 0.923 1.00 83.25 82 VAL A C 1
ATOM 693 O O . VAL A 1 82 ? 1.742 7.767 1.586 1.00 83.25 82 VAL A O 1
ATOM 696 N N . ASP A 1 83 ? 2.609 7.236 -0.412 1.00 83.50 83 ASP A N 1
ATOM 697 C CA . ASP A 1 83 ? 1.521 7.846 -1.181 1.00 83.50 83 ASP A CA 1
ATOM 698 C C . ASP A 1 83 ? 0.164 7.153 -0.969 1.00 83.50 83 ASP A C 1
ATOM 700 O O . ASP A 1 83 ? -0.869 7.817 -1.096 1.00 83.50 83 ASP A O 1
ATOM 704 N N . LEU A 1 84 ? 0.137 5.885 -0.528 1.00 80.69 84 LEU A N 1
ATOM 705 C CA . LEU A 1 84 ? -1.106 5.199 -0.150 1.00 80.69 84 LEU A CA 1
ATOM 706 C C . LEU A 1 84 ? -1.894 5.982 0.907 1.00 80.69 84 LEU A C 1
ATOM 708 O O . LEU A 1 84 ? -3.118 6.014 0.848 1.00 80.69 84 LEU A O 1
ATOM 712 N N . ALA A 1 85 ? -1.212 6.642 1.849 1.00 73.88 85 ALA A N 1
ATOM 713 C CA . ALA A 1 85 ? -1.848 7.482 2.865 1.00 73.88 85 ALA A CA 1
ATOM 714 C C . ALA A 1 85 ? -1.871 8.977 2.522 1.00 73.88 85 ALA A C 1
ATOM 716 O O . ALA A 1 85 ? -2.307 9.773 3.353 1.00 73.88 85 ALA A O 1
ATOM 717 N N . LYS A 1 86 ? -1.435 9.413 1.339 1.00 72.81 86 LYS A N 1
ATOM 718 C CA . LYS A 1 86 ? -1.641 10.813 0.925 1.00 72.81 86 LYS A CA 1
ATOM 719 C C . LYS A 1 86 ? -2.985 11.012 0.242 1.00 72.81 86 LYS A C 1
ATOM 721 O O . LYS A 1 86 ? -3.613 12.051 0.434 1.00 72.81 86 LYS A O 1
ATOM 726 N N . GLU A 1 87 ? -3.456 10.013 -0.494 1.00 68.44 87 GLU A N 1
ATOM 727 C CA . GLU A 1 87 ? -4.771 10.049 -1.127 1.00 68.44 87 GLU A CA 1
ATOM 728 C C . GLU A 1 87 ? -5.725 9.117 -0.376 1.00 68.44 87 GLU A C 1
ATOM 730 O O . GLU A 1 87 ? -5.592 7.901 -0.422 1.00 68.44 87 GLU A O 1
ATOM 735 N N . THR A 1 88 ? -6.715 9.672 0.327 1.00 56.03 88 THR A N 1
ATOM 736 C CA . THR A 1 88 ? -7.684 8.916 1.151 1.00 56.03 88 THR A CA 1
ATOM 737 C C . THR A 1 88 ? -8.356 7.761 0.411 1.00 56.03 88 THR A C 1
ATOM 739 O O . THR A 1 88 ? -8.574 6.701 0.994 1.00 56.03 88 THR A O 1
ATOM 742 N N . LYS A 1 89 ? -8.614 7.927 -0.891 1.00 61.00 89 LYS A N 1
ATOM 743 C CA . LYS A 1 89 ? -9.181 6.877 -1.749 1.00 61.00 89 LYS A CA 1
ATOM 744 C C . LYS A 1 89 ? -8.294 5.641 -1.830 1.00 61.00 89 LYS A C 1
ATOM 746 O O . LYS A 1 89 ? -8.793 4.553 -2.076 1.00 61.00 89 LYS A O 1
ATOM 751 N N . HIS A 1 90 ? -6.986 5.784 -1.660 1.00 65.06 90 HIS A N 1
ATOM 752 C CA . HIS A 1 90 ? -6.063 4.688 -1.878 1.00 65.06 90 HIS A CA 1
ATOM 753 C C . HIS A 1 90 ? -6.133 3.616 -0.792 1.00 65.06 90 HIS A C 1
ATOM 755 O O . HIS A 1 90 ? -6.142 2.429 -1.125 1.00 65.06 90 HIS A O 1
ATOM 761 N N . LEU A 1 91 ? -6.279 4.030 0.471 1.00 61.28 91 LEU A N 1
ATOM 762 C CA . LEU A 1 91 ? -6.500 3.130 1.606 1.00 61.28 91 LEU A CA 1
ATOM 763 C C . LEU A 1 91 ? -7.869 2.439 1.551 1.00 61.28 91 LEU A C 1
ATOM 765 O O . LEU A 1 91 ? -7.975 1.290 1.972 1.00 61.28 91 LEU A O 1
ATOM 769 N N . GLU A 1 92 ? -8.902 3.094 1.006 1.00 60.97 92 GLU A N 1
ATOM 770 C CA . GLU A 1 92 ? -10.256 2.522 0.887 1.00 60.97 92 GLU A CA 1
ATOM 771 C C . GLU A 1 92 ? -10.286 1.233 0.057 1.00 60.97 92 GLU A C 1
ATOM 773 O O . GLU A 1 92 ? -11.074 0.330 0.346 1.00 60.97 92 GLU A O 1
ATOM 778 N N . TYR A 1 93 ? -9.420 1.131 -0.955 1.00 64.44 93 TYR A N 1
ATOM 779 C CA . TYR A 1 93 ? -9.341 -0.043 -1.824 1.00 64.44 93 TYR A CA 1
ATOM 780 C C . TYR A 1 93 ? -8.436 -1.149 -1.276 1.00 64.44 93 TYR A C 1
ATOM 782 O O . TYR A 1 93 ? -8.426 -2.239 -1.850 1.00 64.44 93 TYR A O 1
ATOM 790 N N . ILE A 1 94 ? -7.698 -0.910 -0.181 1.00 66.25 94 ILE A N 1
ATOM 791 C CA . ILE A 1 94 ? -6.841 -1.926 0.439 1.00 66.25 94 ILE A CA 1
ATOM 792 C C . ILE A 1 94 ? -7.708 -2.953 1.150 1.00 66.25 94 ILE A C 1
ATOM 794 O O . ILE A 1 94 ? -8.258 -2.730 2.226 1.00 66.25 94 ILE A O 1
ATOM 798 N N . ALA A 1 95 ? -7.827 -4.104 0.502 1.00 59.44 95 ALA A N 1
ATOM 799 C CA . ALA A 1 95 ? -8.599 -5.227 0.977 1.00 59.44 95 ALA A CA 1
ATOM 800 C C . ALA A 1 95 ? -8.022 -5.805 2.282 1.00 59.44 95 ALA A C 1
ATOM 802 O O . ALA A 1 95 ? -6.816 -6.028 2.418 1.00 59.44 95 ALA A O 1
ATOM 803 N N . HIS A 1 96 ? -8.910 -6.062 3.240 1.00 59.50 96 HIS A N 1
ATOM 804 C CA . HIS A 1 96 ? -8.570 -6.699 4.507 1.00 59.50 96 HIS A CA 1
ATOM 805 C C . HIS A 1 96 ? -8.641 -8.220 4.367 1.00 59.50 96 HIS A C 1
ATOM 807 O O . HIS A 1 96 ? -9.593 -8.748 3.780 1.00 59.50 96 HIS A O 1
ATOM 813 N N . ASP A 1 97 ? -7.678 -8.925 4.960 1.00 53.53 97 ASP A N 1
ATOM 814 C CA . ASP A 1 97 ? -7.617 -10.394 4.931 1.00 53.53 97 ASP A CA 1
ATOM 815 C C . ASP A 1 97 ? -8.889 -11.062 5.485 1.00 53.53 97 ASP A C 1
ATOM 817 O O . ASP A 1 97 ? -9.282 -12.132 5.015 1.00 53.53 97 ASP A O 1
ATOM 821 N N . ASP A 1 98 ? -9.586 -10.398 6.414 1.00 52.91 98 ASP A N 1
ATOM 822 C CA . ASP A 1 98 ? -10.835 -10.896 7.003 1.00 52.91 98 ASP A CA 1
ATOM 823 C C . ASP A 1 98 ? -12.042 -10.787 6.048 1.00 52.91 98 ASP A C 1
ATOM 825 O O . ASP A 1 98 ? -12.933 -11.639 6.073 1.00 52.91 98 ASP A O 1
ATOM 829 N N . GLU A 1 99 ? -12.085 -9.769 5.178 1.00 50.59 99 GLU A N 1
ATOM 830 C CA . GLU A 1 99 ? -13.228 -9.510 4.285 1.00 50.59 99 GLU A CA 1
ATOM 831 C C . GLU A 1 99 ? -13.045 -10.157 2.906 1.00 50.59 99 GLU A C 1
ATOM 833 O O . GLU A 1 99 ? -14.023 -10.535 2.250 1.00 50.59 99 GLU A O 1
ATOM 838 N N . HIS A 1 100 ? -11.803 -10.321 2.441 1.00 53.78 100 HIS A N 1
ATOM 839 C CA . HIS A 1 100 ? -11.513 -10.747 1.075 1.00 53.78 100 HIS A CA 1
ATOM 840 C C . HIS A 1 100 ? -10.506 -11.902 1.038 1.00 53.78 100 HIS A C 1
ATOM 842 O O . HIS A 1 100 ? -9.364 -11.738 0.617 1.00 53.78 100 HIS A O 1
ATOM 848 N N . LYS A 1 101 ? -10.994 -13.134 1.286 1.00 57.38 101 LYS A N 1
ATOM 849 C CA . LYS A 1 101 ? -10.302 -14.434 1.041 1.00 57.38 101 LYS A CA 1
ATOM 850 C C . LYS A 1 101 ? -9.748 -14.631 -0.392 1.00 57.38 101 LYS A C 1
ATOM 852 O O . LYS A 1 101 ? -9.277 -15.717 -0.753 1.00 57.38 101 LYS A O 1
ATOM 857 N N . LYS A 1 102 ? -9.880 -13.613 -1.243 1.00 65.00 102 LYS A N 1
ATOM 858 C CA . LYS A 1 102 ? -9.478 -13.572 -2.641 1.00 65.00 102 LYS A CA 1
ATOM 859 C C . LYS A 1 102 ? -8.196 -12.774 -2.878 1.00 65.00 102 LYS A C 1
ATOM 861 O O . LYS A 1 102 ? -7.630 -12.960 -3.941 1.00 65.00 102 LYS A O 1
ATOM 866 N N . VAL A 1 103 ? -7.707 -11.928 -1.972 1.00 69.38 103 VAL A N 1
ATOM 867 C CA . VAL A 1 103 ? -6.479 -11.157 -2.256 1.00 69.38 103 VAL A CA 1
ATOM 868 C C . VAL A 1 103 ? -5.266 -12.086 -2.303 1.00 69.38 103 VAL A C 1
ATOM 870 O O . VAL A 1 103 ? -5.118 -12.971 -1.462 1.00 69.38 103 VAL A O 1
ATOM 873 N N . LYS A 1 104 ? -4.416 -11.918 -3.320 1.00 76.50 104 LYS A N 1
ATOM 874 C CA . LYS A 1 104 ? -3.155 -12.662 -3.470 1.00 76.50 104 LYS A CA 1
ATOM 875 C C . LYS A 1 104 ? -1.935 -11.808 -3.158 1.00 76.50 104 LYS A C 1
ATOM 877 O O . LYS A 1 104 ? -0.944 -12.353 -2.684 1.00 76.50 104 LYS A O 1
ATOM 882 N N . ALA A 1 105 ? -1.977 -10.527 -3.515 1.00 79.81 105 ALA A N 1
ATOM 883 C CA . ALA A 1 105 ? -0.836 -9.630 -3.424 1.00 79.81 105 ALA A CA 1
ATOM 884 C C . ALA A 1 105 ? -1.233 -8.164 -3.616 1.00 79.81 105 ALA A C 1
ATOM 886 O O . ALA A 1 105 ? -2.245 -7.873 -4.262 1.00 79.81 105 ALA A O 1
ATOM 887 N N . ILE A 1 106 ? -0.365 -7.267 -3.160 1.00 83.56 106 ILE A N 1
ATOM 888 C CA . ILE A 1 106 ? -0.288 -5.885 -3.634 1.00 83.56 106 ILE A CA 1
ATOM 889 C C . ILE A 1 106 ? 0.890 -5.760 -4.603 1.00 83.56 106 ILE A C 1
ATOM 891 O O . ILE A 1 106 ? 1.947 -6.357 -4.400 1.00 83.56 106 ILE A O 1
ATOM 895 N N . ALA A 1 107 ? 0.694 -5.031 -5.692 1.00 84.44 107 ALA A N 1
ATOM 896 C CA . ALA A 1 107 ? 1.703 -4.794 -6.708 1.00 84.44 107 ALA A CA 1
ATOM 897 C C . ALA A 1 107 ? 1.908 -3.294 -6.902 1.00 84.44 107 ALA A C 1
ATOM 899 O O . ALA A 1 107 ? 0.939 -2.538 -6.916 1.00 84.44 107 ALA A O 1
ATOM 900 N N . PHE A 1 108 ? 3.157 -2.888 -7.090 1.00 87.00 108 PHE A N 1
ATOM 901 C CA . PHE A 1 108 ? 3.579 -1.506 -7.275 1.00 87.00 108 PHE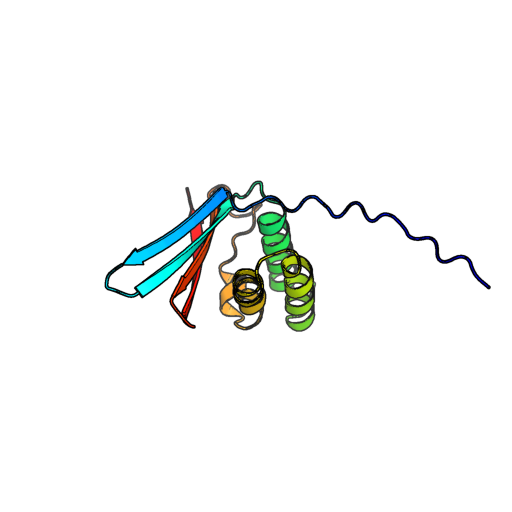 A CA 1
ATOM 902 C C . PHE A 1 108 ? 4.243 -1.357 -8.642 1.00 87.00 108 PHE A C 1
ATOM 904 O O . PHE A 1 108 ? 5.013 -2.218 -9.061 1.00 87.00 108 PHE A O 1
ATOM 911 N N . LEU A 1 109 ? 3.931 -0.273 -9.345 1.00 85.56 109 LEU A N 1
ATOM 912 C CA . LEU A 1 109 ? 4.447 0.060 -10.667 1.00 85.56 109 LEU A CA 1
ATOM 913 C C . LEU A 1 109 ? 4.889 1.524 -10.687 1.00 85.56 109 LEU A C 1
ATOM 915 O O . LEU A 1 109 ? 4.156 2.406 -10.237 1.00 85.56 109 LEU A O 1
ATOM 919 N N . GLN A 1 110 ? 6.050 1.783 -11.277 1.00 86.06 110 GLN A N 1
ATOM 920 C CA . GLN A 1 110 ? 6.545 3.130 -11.521 1.00 86.06 110 GLN A CA 1
ATOM 921 C C . GLN A 1 110 ? 7.027 3.306 -12.960 1.00 86.06 110 GLN A C 1
ATOM 923 O O . GLN A 1 110 ? 7.734 2.457 -13.507 1.00 86.06 110 GLN A O 1
ATOM 928 N N . HIS A 1 111 ? 6.692 4.462 -13.533 1.00 85.44 111 HIS A N 1
ATOM 929 C CA . HIS A 1 111 ? 7.256 4.978 -14.771 1.00 85.44 111 HIS A CA 1
ATOM 930 C C . HIS A 1 111 ? 7.618 6.464 -14.611 1.00 85.44 111 HIS A C 1
ATOM 932 O O . HIS A 1 111 ? 6.749 7.332 -14.553 1.00 85.44 111 HIS A O 1
ATOM 938 N N . GLY A 1 112 ? 8.913 6.787 -14.536 1.00 83.88 112 GLY A N 1
ATOM 939 C CA . GLY A 1 112 ? 9.346 8.158 -14.247 1.00 83.88 112 GLY A CA 1
ATOM 940 C C . GLY A 1 112 ? 8.799 8.633 -12.894 1.00 83.88 112 GLY A C 1
ATOM 941 O O . GLY A 1 112 ? 9.099 8.030 -11.866 1.00 83.88 112 GLY A O 1
ATOM 942 N N . ASN A 1 113 ? 7.977 9.687 -12.898 1.00 81.38 113 ASN A N 1
ATOM 943 C CA . ASN A 1 113 ? 7.298 10.191 -11.695 1.00 81.38 113 ASN A CA 1
ATOM 944 C C . ASN A 1 113 ? 5.903 9.576 -11.482 1.00 81.38 113 ASN A C 1
ATOM 946 O O . ASN A 1 113 ? 5.322 9.735 -10.405 1.00 81.38 113 ASN A O 1
ATOM 950 N N . GLU A 1 114 ? 5.361 8.898 -12.498 1.00 81.00 114 GLU A N 1
ATOM 951 C CA . GLU A 1 114 ? 4.069 8.223 -12.420 1.00 81.00 114 GLU A CA 1
ATOM 952 C C . GLU A 1 114 ? 4.213 6.970 -11.564 1.00 81.00 114 GLU A C 1
ATOM 954 O O . GLU A 1 114 ? 5.098 6.138 -11.782 1.00 81.00 114 GLU A O 1
ATOM 959 N N . ARG A 1 115 ? 3.340 6.854 -10.567 1.00 83.62 115 ARG A N 1
ATOM 960 C CA . ARG A 1 115 ? 3.340 5.787 -9.573 1.00 83.62 115 ARG A CA 1
ATOM 961 C C . ARG A 1 115 ? 1.931 5.229 -9.486 1.00 83.62 115 ARG A C 1
ATOM 963 O O . ARG A 1 115 ? 0.954 5.973 -9.487 1.00 83.62 115 ARG A O 1
ATOM 970 N N . SER A 1 116 ? 1.812 3.912 -9.488 1.00 79.50 116 SER A N 1
ATOM 971 C CA . SER A 1 116 ? 0.528 3.224 -9.429 1.00 79.50 116 SER A CA 1
ATOM 972 C C . SER A 1 116 ? 0.675 1.938 -8.646 1.00 79.50 116 SER A C 1
ATOM 974 O O . SER A 1 116 ? 1.711 1.280 -8.693 1.00 79.50 116 SER A O 1
ATOM 976 N N . TYR A 1 117 ? -0.378 1.546 -7.953 1.00 80.69 117 TYR A N 1
ATOM 977 C CA . TYR A 1 117 ? -0.413 0.275 -7.256 1.00 80.69 117 TYR A CA 1
ATOM 978 C C . TYR A 1 117 ? -1.738 -0.416 -7.551 1.00 80.69 117 TYR A C 1
ATOM 980 O O . TYR A 1 117 ? -2.735 0.215 -7.905 1.00 80.69 117 TYR A O 1
ATOM 988 N N . ASN A 1 118 ? -1.730 -1.737 -7.470 1.00 74.44 118 ASN A N 1
ATOM 989 C CA . ASN A 1 118 ? -2.898 -2.553 -7.737 1.00 7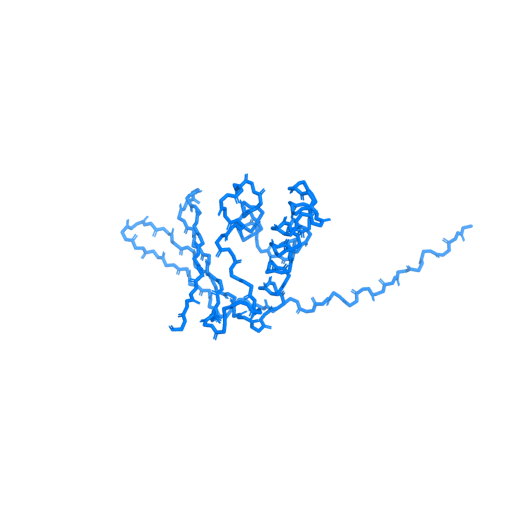4.44 118 ASN A CA 1
ATOM 990 C C . ASN A 1 118 ? -2.952 -3.713 -6.747 1.00 74.44 118 ASN A C 1
ATOM 992 O O . ASN A 1 118 ? -1.923 -4.251 -6.342 1.00 74.44 118 ASN A O 1
ATOM 996 N N . ILE A 1 119 ? -4.159 -4.122 -6.386 1.00 67.56 119 ILE A N 1
ATOM 997 C CA . ILE A 1 119 ? -4.401 -5.263 -5.510 1.00 67.56 119 ILE A CA 1
ATOM 998 C C . ILE A 1 119 ? -4.896 -6.401 -6.389 1.00 67.56 119 ILE A C 1
ATOM 1000 O O . ILE A 1 119 ? -5.923 -6.293 -7.059 1.00 67.56 119 ILE A O 1
ATOM 1004 N N . GLN A 1 120 ? -4.143 -7.497 -6.420 1.00 62.50 120 GLN A N 1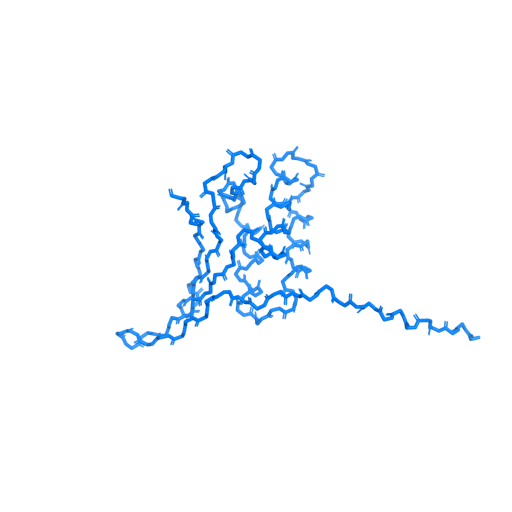
ATOM 1005 C CA . GLN A 1 120 ? -4.512 -8.665 -7.210 1.00 62.50 120 GLN A CA 1
ATOM 1006 C C . GLN A 1 120 ? -5.474 -9.561 -6.429 1.00 62.50 120 GLN A C 1
ATOM 1008 O O . GLN A 1 120 ? -5.154 -10.037 -5.337 1.00 62.50 120 GLN A O 1
ATOM 1013 N N . TYR A 1 121 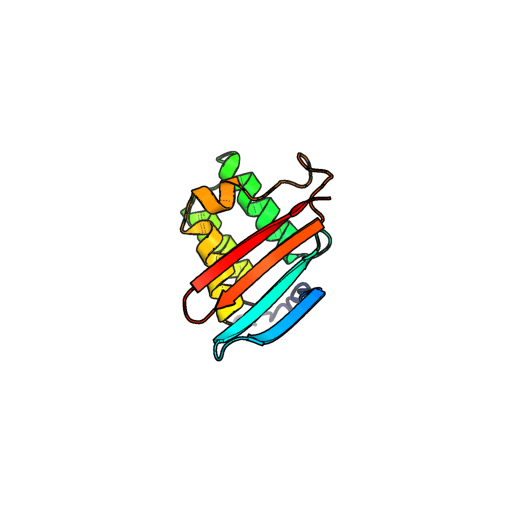? -6.622 -9.854 -7.038 1.00 59.03 121 TYR A N 1
ATOM 1014 C CA . TYR A 1 121 ? -7.623 -10.792 -6.531 1.00 59.03 121 TYR A CA 1
ATOM 1015 C C . TYR A 1 121 ? -7.466 -12.191 -7.168 1.00 59.03 121 TYR A C 1
ATOM 1017 O O . TYR A 1 121 ? -6.776 -12.366 -8.176 1.00 59.03 121 TYR A O 1
ATOM 1025 N N . LYS A 1 122 ? -8.069 -13.205 -6.538 1.00 57.19 122 LYS A N 1
ATOM 1026 C CA . LYS A 1 122 ? -8.136 -14.601 -6.987 1.00 57.19 122 LYS A CA 1
ATOM 1027 C C . LYS A 1 122 ? -8.950 -14.744 -8.250 1.00 57.19 122 LYS A C 1
ATOM 1029 O O . LYS A 1 122 ? -10.094 -14.239 -8.256 1.00 57.19 122 LYS A O 1
#

Secondary structure (DSSP, 8-state):
-------------PPPPSEEEEEEETTEEEEEEEEETTSHHHHHHHHHHHHHHTTSS-HHHHHHHHHHHHTTS-HHHHHHHHHTTTSHHHHHT---TTT-TTEEEEEEEEETTEEEEEEEE-

Nearest PDB structures (foldseek):
  2gtg-assembly1_A  TM=4.441E-01  e=4.242E+00  Homo sapiens
  3zt9-assembly1_A  TM=3.656E-01  e=5.705E+00  Neomoorella thermoacetica
  8w3x-assembly3_C  TM=3.923E-01  e=6.054E+00  Homo sapiens
  6tia-assembly2_B  TM=4.059E-01  e=6.816E+00  Homo sapiens

Foldseek 3Di:
DDPPPPDPPPPPPQDDFPDWDWDQDPNWTKTKTKDWPVTPLLVQLLVLLVCVVVVVDDLVRSLVSQLVSLVVDDPVSSVQSSVCSVDNVSSVPSDHVVPAVFWTIKMWMDIDPDIDIDTGGD

Solvent-accessible surface area (backbone atoms only — not comparable to full-atom values): 7179 Å² total; per-residue (Å²): 134,83,81,80,77,82,70,83,70,76,66,76,82,75,70,77,59,81,41,78,48,80,46,76,54,96,94,37,59,35,44,35,39,29,34,39,62,86,34,63,66,42,48,50,54,32,50,45,32,48,38,37,76,72,64,76,38,51,66,70,53,41,28,56,53,35,45,61,74,25,67,87,49,59,70,71,58,24,56,54,56,32,45,36,50,71,41,74,71,51,36,72,69,53,69,40,75,90,81,38,92,39,63,49,29,45,34,42,40,35,44,88,89,49,70,51,72,49,75,42,68,111

Radius of gyration: 16.07 Å; Cα contacts (8 Å, |Δi|>4): 162; chains: 1; bounding box: 41×26×58 Å

pLDDT: mean 75.51, std 15.4, range [36.25, 92.75]

Sequence (122 aa):
MQKIKVVDHEQPLYSEPDVITDKIVDNKRYQYCRFSVQDNLYKEISSIAKRWKQGEISQKTAYELLEIASLPYERWLFDIIVDLAKETKHLEYIAHDDEHKKVKAIAFLQHGNERSYNIQYK

Mean predicted aligned error: 9.6 Å